Protein AF-A0A9E4JEC1-F1 (afdb_monomer_lite)

Structure (mmCIF, N/CA/C/O backbone):
data_AF-A0A9E4JEC1-F1
#
_entry.id   AF-A0A9E4JEC1-F1
#
loop_
_atom_site.group_PDB
_atom_site.id
_atom_site.type_symbol
_atom_site.label_atom_id
_atom_site.label_alt_id
_atom_site.label_comp_id
_atom_site.label_asym_id
_atom_site.label_entity_id
_atom_site.label_seq_id
_atom_site.pdbx_PDB_ins_code
_atom_site.Cartn_x
_atom_site.Cartn_y
_atom_site.Cartn_z
_atom_site.occupancy
_atom_site.B_iso_or_equiv
_atom_site.auth_seq_id
_atom_site.auth_comp_id
_atom_site.auth_asym_id
_atom_site.auth_atom_id
_atom_site.pdbx_PDB_model_num
ATOM 1 N N . MET A 1 1 ? 26.151 11.159 -13.690 1.00 42.84 1 MET A N 1
ATOM 2 C CA . MET A 1 1 ? 25.214 10.014 -13.744 1.00 42.84 1 MET A CA 1
ATOM 3 C C . MET A 1 1 ? 24.984 9.561 -12.312 1.00 42.84 1 MET A C 1
ATOM 5 O O . MET A 1 1 ? 25.926 9.082 -11.696 1.00 42.84 1 MET A O 1
ATOM 9 N N . ALA A 1 2 ? 23.811 9.837 -11.738 1.00 54.25 2 ALA A N 1
ATOM 10 C CA . ALA A 1 2 ? 23.499 9.404 -10.375 1.00 54.25 2 ALA A CA 1
ATOM 11 C C . ALA A 1 2 ? 23.458 7.863 -10.321 1.00 54.25 2 ALA A C 1
ATOM 13 O O . ALA A 1 2 ? 22.993 7.254 -11.289 1.00 54.25 2 ALA A O 1
ATOM 14 N N . PRO A 1 3 ? 23.956 7.221 -9.250 1.00 54.66 3 PRO A N 1
ATOM 15 C CA . PRO A 1 3 ? 23.929 5.769 -9.149 1.00 54.66 3 PRO A CA 1
ATOM 16 C C . PRO A 1 3 ? 22.477 5.285 -9.150 1.00 54.66 3 PRO A C 1
ATOM 18 O O . PRO A 1 3 ? 21.635 5.832 -8.437 1.00 54.66 3 PRO A O 1
ATOM 21 N N . LEU A 1 4 ? 22.192 4.264 -9.962 1.00 63.69 4 LEU A N 1
ATOM 22 C CA . LEU A 1 4 ? 20.906 3.569 -9.985 1.00 63.69 4 LEU A CA 1
ATOM 23 C C . LEU A 1 4 ? 20.607 3.078 -8.561 1.00 63.69 4 LEU A C 1
ATOM 25 O O . LEU A 1 4 ? 21.251 2.157 -8.058 1.00 63.69 4 LEU A O 1
ATOM 29 N N . SER A 1 5 ? 19.683 3.750 -7.877 1.00 65.62 5 SER A N 1
ATOM 30 C CA . SER A 1 5 ? 19.352 3.481 -6.478 1.00 65.62 5 SER A CA 1
ATOM 31 C C . SER A 1 5 ? 18.864 2.045 -6.320 1.00 65.62 5 SER A C 1
ATOM 33 O O . SER A 1 5 ? 17.988 1.611 -7.060 1.00 65.62 5 SER A O 1
ATOM 35 N N . LYS A 1 6 ? 19.435 1.293 -5.370 1.00 70.94 6 LYS A N 1
ATOM 36 C CA . LYS A 1 6 ? 19.128 -0.130 -5.140 1.00 70.94 6 LYS A CA 1
ATOM 37 C C . LYS A 1 6 ? 17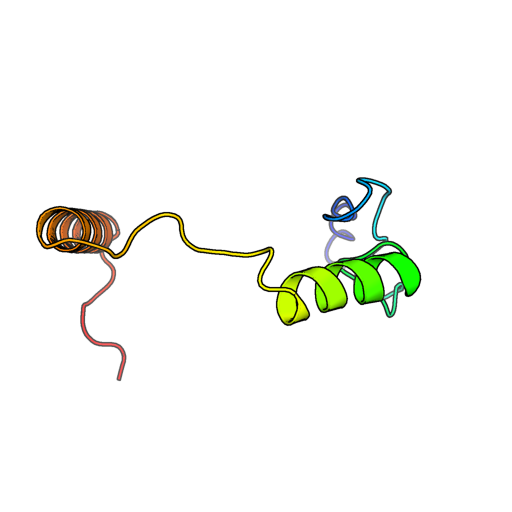.614 -0.383 -5.168 1.00 70.94 6 LYS A C 1
ATOM 39 O O . LYS A 1 6 ? 16.875 0.256 -4.423 1.00 70.94 6 LYS A O 1
ATOM 44 N N . ALA A 1 7 ? 17.174 -1.321 -6.011 1.00 76.38 7 ALA A N 1
ATOM 45 C CA . ALA A 1 7 ? 15.759 -1.650 -6.171 1.00 76.38 7 ALA A CA 1
ATOM 46 C C . ALA A 1 7 ? 15.120 -2.013 -4.821 1.00 76.38 7 ALA A C 1
ATOM 48 O O . ALA A 1 7 ? 15.569 -2.938 -4.136 1.00 76.38 7 ALA A O 1
ATOM 49 N N . SER A 1 8 ? 14.073 -1.280 -4.438 1.00 89.19 8 SER A N 1
ATOM 50 C CA . SER A 1 8 ? 13.332 -1.535 -3.204 1.00 89.19 8 SER A CA 1
ATOM 51 C C . SER A 1 8 ? 12.607 -2.890 -3.272 1.00 89.19 8 SER A C 1
ATOM 53 O O . SER A 1 8 ? 12.204 -3.331 -4.354 1.00 89.19 8 SER A O 1
ATOM 55 N N . PRO A 1 9 ? 12.441 -3.593 -2.139 1.00 95.31 9 PRO A N 1
ATOM 56 C CA . PRO A 1 9 ? 11.667 -4.827 -2.109 1.00 95.31 9 PRO A CA 1
ATOM 57 C C . PRO A 1 9 ? 10.183 -4.533 -2.353 1.00 95.31 9 PRO A C 1
ATOM 59 O O . PRO A 1 9 ? 9.640 -3.562 -1.831 1.00 95.31 9 PRO A O 1
ATOM 62 N N . CYS A 1 10 ? 9.512 -5.406 -3.103 1.00 97.12 10 CYS A N 1
ATOM 63 C CA . CYS A 1 10 ? 8.070 -5.330 -3.305 1.00 97.12 10 CYS A CA 1
ATOM 64 C C . CYS A 1 10 ? 7.339 -5.426 -1.951 1.00 97.12 10 CYS A C 1
ATOM 66 O O . CYS A 1 10 ? 7.591 -6.380 -1.207 1.00 97.12 10 CYS A O 1
ATOM 68 N N . PRO A 1 11 ? 6.402 -4.513 -1.635 1.00 96.75 11 PRO A N 1
ATOM 69 C CA . PRO A 1 11 ? 5.708 -4.517 -0.345 1.00 96.75 11 PRO A CA 1
ATOM 70 C C . PRO A 1 11 ? 4.809 -5.749 -0.149 1.00 96.75 11 PRO A C 1
ATOM 72 O O . PRO A 1 11 ? 4.593 -6.168 0.981 1.00 96.75 11 PRO A O 1
ATOM 75 N N . ILE A 1 12 ? 4.361 -6.377 -1.243 1.00 98.00 12 ILE A N 1
ATOM 76 C CA . ILE A 1 12 ? 3.448 -7.529 -1.215 1.00 98.00 12 ILE A CA 1
ATOM 77 C C . ILE A 1 12 ? 4.176 -8.868 -1.061 1.00 98.00 12 ILE A C 1
ATOM 79 O O . ILE A 1 12 ? 3.736 -9.723 -0.302 1.00 98.00 12 ILE A O 1
ATOM 83 N N . CYS A 1 13 ? 5.285 -9.084 -1.777 1.00 97.62 13 CYS A N 1
ATOM 84 C CA . CYS A 1 13 ? 5.950 -10.398 -1.814 1.00 97.62 13 CYS A CA 1
ATOM 85 C C . CYS A 1 13 ? 7.463 -10.370 -1.561 1.00 97.62 13 CYS A C 1
ATOM 87 O O . CYS A 1 13 ? 8.119 -11.403 -1.674 1.00 97.62 13 CYS A O 1
ATOM 89 N N . ARG A 1 14 ? 8.035 -9.196 -1.260 1.00 96.94 14 ARG A N 1
ATOM 90 C CA . ARG A 1 14 ? 9.461 -8.965 -0.952 1.00 96.94 14 ARG A CA 1
ATOM 91 C C . ARG A 1 14 ? 10.472 -9.269 -2.063 1.00 96.94 14 ARG A C 1
ATOM 93 O O . ARG A 1 14 ? 11.654 -8.995 -1.880 1.00 96.94 14 ARG A O 1
ATOM 100 N N . LYS A 1 15 ? 10.038 -9.741 -3.236 1.00 95.94 15 LYS A N 1
ATOM 101 C CA . LYS A 1 15 ? 10.899 -9.844 -4.428 1.00 95.94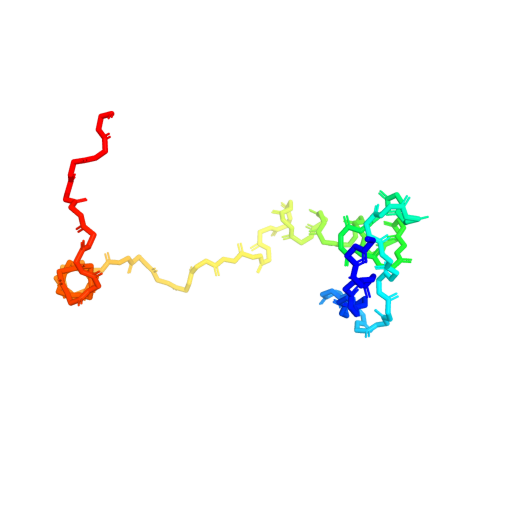 15 LYS A CA 1
ATOM 102 C C . LYS A 1 15 ? 11.418 -8.461 -4.855 1.00 95.94 15 LYS A C 1
ATOM 104 O O . LYS A 1 15 ? 10.721 -7.471 -4.615 1.00 95.94 15 LYS A O 1
ATOM 109 N N . PRO A 1 16 ? 12.588 -8.365 -5.513 1.00 95.06 16 PRO A N 1
ATOM 110 C CA . PRO A 1 16 ? 13.085 -7.094 -6.037 1.00 95.06 16 PRO A CA 1
ATOM 111 C C . PRO A 1 16 ? 12.052 -6.438 -6.962 1.00 95.06 16 PRO A C 1
ATOM 113 O O . PRO A 1 16 ? 11.579 -7.074 -7.904 1.00 95.06 16 PRO A O 1
ATOM 116 N N . ALA A 1 17 ? 11.690 -5.179 -6.702 1.00 93.88 17 ALA A N 1
ATOM 117 C CA . ALA A 1 17 ? 10.725 -4.454 -7.528 1.00 93.88 17 ALA A CA 1
ATOM 118 C C . ALA A 1 17 ? 11.340 -3.886 -8.817 1.00 93.88 17 ALA A C 1
ATOM 120 O O . ALA A 1 17 ? 10.635 -3.253 -9.588 1.00 93.88 17 ALA A O 1
ATOM 121 N N . GLY A 1 18 ? 12.638 -4.073 -9.067 1.00 90.38 18 GLY A N 1
ATOM 122 C CA . GLY A 1 18 ? 13.338 -3.369 -10.145 1.00 90.38 18 GLY A CA 1
ATOM 123 C C . GLY A 1 18 ? 13.414 -1.855 -9.906 1.00 90.38 18 GLY A C 1
ATOM 124 O O . GLY A 1 18 ? 12.926 -1.340 -8.900 1.00 90.38 18 GLY A O 1
ATOM 125 N N . HIS A 1 19 ? 14.064 -1.133 -10.814 1.00 88.44 19 HIS A N 1
ATOM 126 C CA . HIS A 1 19 ? 14.129 0.327 -10.753 1.00 88.44 19 HIS A CA 1
ATOM 127 C C . HIS A 1 19 ? 12.868 0.954 -11.357 1.00 88.44 19 HIS A C 1
ATOM 129 O O . HIS A 1 19 ? 12.258 0.398 -12.270 1.00 88.44 19 HIS A O 1
ATOM 135 N N . ARG A 1 20 ? 12.501 2.153 -10.884 1.00 87.56 20 ARG A N 1
ATOM 136 C CA . ARG A 1 20 ? 11.334 2.905 -11.378 1.00 87.56 20 ARG A CA 1
ATOM 137 C C . ARG A 1 20 ? 11.367 3.160 -12.893 1.00 87.56 20 ARG A C 1
ATOM 139 O O . ARG A 1 20 ? 10.308 3.200 -13.502 1.00 87.56 20 ARG A O 1
ATOM 146 N N . GLY A 1 21 ? 12.554 3.344 -13.477 1.00 87.94 21 GLY A N 1
ATOM 147 C CA . GLY A 1 21 ? 12.711 3.602 -14.914 1.00 87.94 21 GLY A CA 1
ATOM 148 C C . GLY A 1 21 ? 12.431 2.388 -15.803 1.00 87.94 21 GLY A C 1
ATOM 149 O O . GLY A 1 21 ? 11.954 2.558 -16.918 1.00 87.94 21 GLY A O 1
ATOM 150 N N . ASP A 1 22 ? 12.666 1.178 -15.289 1.00 89.31 22 ASP A N 1
ATOM 151 C CA . ASP A 1 22 ? 12.628 -0.057 -16.085 1.00 89.31 22 ASP A CA 1
ATOM 152 C C . ASP A 1 22 ? 11.380 -0.905 -15.802 1.00 89.31 22 ASP A C 1
ATOM 154 O O . ASP A 1 22 ? 10.984 -1.740 -16.614 1.00 89.31 22 ASP A O 1
ATOM 158 N N . ASN A 1 23 ? 10.749 -0.713 -14.638 1.00 91.94 23 ASN A N 1
ATOM 159 C CA . ASN A 1 23 ? 9.566 -1.460 -14.231 1.00 91.94 23 ASN A CA 1
ATOM 160 C C . ASN A 1 23 ? 8.321 -0.567 -14.136 1.00 91.94 23 ASN A C 1
ATOM 162 O O . ASN A 1 23 ? 8.149 0.193 -13.182 1.00 91.94 23 ASN A O 1
ATOM 166 N N . LEU A 1 24 ? 7.381 -0.788 -15.058 1.00 94.75 24 LEU A N 1
ATOM 167 C CA . LEU A 1 24 ? 6.068 -0.130 -15.108 1.00 94.75 24 LEU A CA 1
ATOM 168 C C . LEU A 1 24 ? 5.209 -0.336 -13.850 1.00 94.75 24 LEU A C 1
ATOM 170 O O . LEU A 1 24 ? 4.269 0.420 -13.610 1.00 94.75 24 LEU A O 1
ATOM 174 N N . PHE A 1 25 ? 5.498 -1.367 -13.056 1.00 96.31 25 PHE A N 1
ATOM 175 C CA . PHE A 1 25 ? 4.750 -1.697 -11.846 1.00 96.31 25 PHE A CA 1
ATOM 176 C C . PHE A 1 25 ? 5.423 -1.210 -10.563 1.00 96.31 25 PHE A C 1
ATOM 178 O O . PHE A 1 25 ? 4.881 -1.468 -9.492 1.00 96.31 25 PHE A O 1
ATOM 185 N N . HIS A 1 26 ? 6.567 -0.519 -10.629 1.00 93.94 26 HIS A N 1
ATOM 186 C CA . HIS A 1 26 ? 7.255 -0.008 -9.442 1.00 93.94 26 HIS A CA 1
ATOM 187 C C . HIS A 1 26 ? 6.292 0.827 -8.563 1.00 93.94 26 HIS A C 1
ATOM 189 O O . HIS A 1 26 ? 5.664 1.752 -9.084 1.00 93.94 26 HIS A O 1
ATOM 195 N N . PRO A 1 27 ? 6.168 0.559 -7.242 1.00 95.06 27 PRO A N 1
ATOM 196 C CA . PRO A 1 27 ? 7.089 -0.189 -6.366 1.00 95.06 27 PRO A CA 1
ATOM 197 C C . PRO A 1 27 ? 6.811 -1.703 -6.230 1.00 95.06 27 PRO A C 1
ATOM 199 O O . PRO A 1 27 ? 7.362 -2.365 -5.349 1.00 95.06 27 PRO A O 1
ATOM 202 N N . PHE A 1 28 ? 5.964 -2.286 -7.076 1.00 97.62 28 PHE A N 1
ATOM 203 C CA . PHE A 1 28 ? 5.639 -3.714 -7.076 1.00 97.62 28 PHE A CA 1
ATOM 204 C C . PHE A 1 28 ? 6.468 -4.483 -8.105 1.00 97.62 28 PHE A C 1
ATOM 206 O O . PHE A 1 28 ? 6.787 -3.968 -9.170 1.00 97.62 28 PHE A O 1
ATOM 213 N N . CYS A 1 29 ? 6.761 -5.760 -7.849 1.00 97.06 29 CYS A N 1
ATOM 214 C CA . CYS A 1 29 ? 7.537 -6.570 -8.798 1.00 97.06 29 CYS A CA 1
ATOM 215 C C . CYS A 1 29 ? 6.734 -7.028 -10.034 1.00 97.06 29 CYS A C 1
ATOM 217 O O . CYS A 1 29 ? 7.305 -7.622 -10.940 1.00 97.06 29 CYS A O 1
ATOM 219 N N . SER A 1 30 ? 5.404 -6.859 -10.047 1.00 97.44 30 SER A N 1
ATOM 220 C CA . SER A 1 30 ? 4.527 -7.312 -11.137 1.00 97.44 30 SER A CA 1
ATOM 221 C C . SER A 1 30 ? 3.133 -6.688 -11.052 1.00 97.44 30 SER A C 1
ATOM 223 O O . SER A 1 30 ? 2.717 -6.249 -9.975 1.00 97.44 30 SER A O 1
ATOM 225 N N . LYS A 1 31 ? 2.368 -6.763 -12.154 1.00 98.12 31 LYS A N 1
ATOM 226 C CA . LYS A 1 31 ? 0.938 -6.408 -12.180 1.00 98.12 31 LYS A CA 1
ATOM 227 C C . LYS A 1 31 ? 0.144 -7.127 -11.087 1.00 98.12 31 LYS A C 1
ATOM 229 O O . LYS A 1 31 ? -0.612 -6.490 -10.371 1.00 98.12 31 LYS A O 1
ATOM 234 N N . ARG A 1 32 ? 0.380 -8.431 -10.900 1.00 98.44 32 ARG A N 1
ATOM 235 C CA . ARG A 1 32 ? -0.316 -9.238 -9.886 1.00 98.44 32 ARG A CA 1
ATOM 236 C C . ARG A 1 32 ? -0.156 -8.660 -8.478 1.00 98.44 32 ARG A C 1
ATOM 238 O O . ARG A 1 32 ? -1.122 -8.608 -7.735 1.00 98.44 32 ARG A O 1
ATOM 245 N N . CYS A 1 33 ? 1.052 -8.238 -8.102 1.00 98.56 33 CYS A N 1
ATOM 246 C CA . CYS A 1 33 ? 1.281 -7.635 -6.785 1.00 98.56 33 CYS A CA 1
ATOM 247 C C . CYS A 1 33 ? 0.605 -6.264 -6.655 1.00 98.56 33 CYS A C 1
ATOM 249 O O . CYS A 1 33 ? 0.040 -5.987 -5.607 1.00 98.56 33 CYS A O 1
ATOM 251 N N . LYS A 1 34 ? 0.602 -5.448 -7.718 1.00 98.44 34 LYS A N 1
ATOM 252 C CA . LYS A 1 34 ? -0.155 -4.189 -7.744 1.00 98.44 34 LYS A CA 1
ATOM 253 C C . LYS A 1 34 ? -1.660 -4.428 -7.553 1.00 98.44 34 LYS A C 1
ATOM 255 O O . LYS A 1 34 ? -2.295 -3.712 -6.792 1.00 98.44 34 LYS A O 1
ATOM 260 N N . ASP A 1 35 ? -2.218 -5.430 -8.230 1.00 98.62 35 ASP A N 1
ATOM 261 C CA . ASP A 1 35 ? -3.648 -5.745 -8.136 1.00 98.62 35 ASP A CA 1
ATOM 262 C C . ASP A 1 35 ? -4.028 -6.268 -6.734 1.00 98.62 35 ASP A C 1
ATOM 264 O O . ASP A 1 35 ? -5.095 -5.936 -6.234 1.00 98.62 35 ASP A O 1
ATOM 268 N N . ILE A 1 36 ? -3.154 -7.048 -6.080 1.00 98.56 36 ILE A N 1
ATOM 269 C CA . ILE A 1 36 ? -3.365 -7.524 -4.697 1.00 98.56 36 ILE A CA 1
ATOM 270 C C . ILE A 1 36 ? -3.389 -6.356 -3.708 1.00 98.56 36 ILE A C 1
ATOM 272 O O . ILE A 1 36 ? -4.257 -6.316 -2.843 1.00 98.56 36 ILE A O 1
ATOM 276 N N . ASP A 1 37 ? -2.446 -5.420 -3.836 1.00 98.12 37 ASP A N 1
ATOM 277 C CA . ASP A 1 37 ? -2.419 -4.214 -3.003 1.00 98.12 37 ASP A CA 1
ATOM 278 C C . ASP A 1 37 ? -3.721 -3.421 -3.173 1.00 98.12 37 ASP A C 1
ATOM 280 O O . ASP A 1 37 ? -4.395 -3.109 -2.196 1.00 98.12 37 ASP A O 1
ATOM 284 N N . LEU A 1 38 ? -4.147 -3.207 -4.423 1.00 98.19 38 LEU A N 1
ATOM 285 C CA . LEU A 1 38 ? -5.410 -2.536 -4.723 1.00 98.19 38 LEU A CA 1
ATOM 286 C C . LEU A 1 38 ? -6.618 -3.259 -4.111 1.00 98.19 38 LEU A C 1
ATOM 288 O O . LEU A 1 38 ? -7.484 -2.601 -3.544 1.00 98.19 38 LEU A O 1
ATOM 292 N N . ALA A 1 39 ? -6.678 -4.590 -4.196 1.00 98.12 39 ALA A N 1
ATOM 293 C CA . ALA A 1 39 ? -7.745 -5.360 -3.563 1.00 98.12 39 ALA A CA 1
ATOM 294 C C . ALA A 1 39 ? -7.769 -5.136 -2.044 1.00 98.12 39 ALA A C 1
ATOM 296 O O . ALA A 1 39 ? -8.826 -4.859 -1.495 1.00 98.12 39 ALA A O 1
ATOM 297 N N . GLY A 1 40 ? -6.608 -5.126 -1.378 1.00 97.94 40 GLY A N 1
ATOM 298 C CA . GLY A 1 40 ? -6.524 -4.824 0.054 1.00 97.94 40 GLY A CA 1
ATOM 299 C C . GLY A 1 40 ? -7.052 -3.430 0.422 1.00 97.94 40 GLY A C 1
ATOM 300 O O . GLY A 1 40 ? -7.645 -3.263 1.487 1.00 97.94 40 GLY A O 1
ATOM 301 N N . T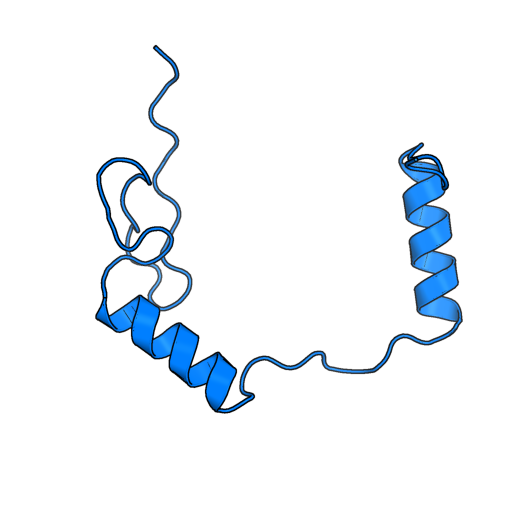RP A 1 41 ? -6.889 -2.438 -0.459 1.00 95.94 41 TRP A N 1
ATOM 302 C CA . TRP A 1 41 ? -7.494 -1.113 -0.283 1.00 95.94 41 TRP A CA 1
ATOM 303 C C . TRP A 1 41 ? -9.011 -1.143 -0.436 1.00 95.94 41 TRP A C 1
ATOM 305 O O . TRP A 1 41 ? -9.715 -0.571 0.393 1.00 95.94 41 TRP A O 1
ATOM 315 N N . LEU A 1 42 ? -9.514 -1.818 -1.470 1.00 97.25 42 LEU A N 1
ATOM 316 C CA . LEU A 1 42 ? -10.952 -1.921 -1.733 1.00 97.25 42 LEU A CA 1
ATOM 317 C C . LEU A 1 42 ? -11.684 -2.737 -0.659 1.00 97.25 42 LEU A C 1
ATOM 319 O O . LEU A 1 42 ? -12.806 -2.395 -0.296 1.00 97.25 42 LEU A O 1
ATOM 323 N N . ASP A 1 43 ? -11.028 -3.759 -0.114 1.00 97.31 43 ASP A N 1
ATOM 324 C CA . ASP A 1 43 ? -11.563 -4.624 0.940 1.00 97.31 43 ASP A CA 1
ATOM 325 C C . ASP A 1 43 ? -11.440 -4.000 2.344 1.00 97.31 43 ASP A C 1
ATOM 327 O O . ASP A 1 43 ? -11.898 -4.581 3.328 1.00 97.31 43 ASP A O 1
ATOM 331 N N . GLY A 1 44 ? -10.802 -2.829 2.471 1.00 94.19 44 GLY A N 1
ATOM 332 C CA . GLY A 1 44 ? -10.587 -2.166 3.760 1.00 94.19 44 GLY A CA 1
ATOM 333 C C . GLY A 1 44 ? -9.590 -2.889 4.675 1.00 94.19 44 GLY A C 1
ATOM 334 O O . GLY A 1 44 ? -9.607 -2.695 5.892 1.00 94.19 44 GLY A O 1
ATOM 335 N N . ALA A 1 45 ? -8.709 -3.723 4.114 1.00 95.56 45 ALA A N 1
ATOM 336 C CA . ALA A 1 45 ? -7.681 -4.434 4.872 1.00 95.56 45 ALA A CA 1
ATOM 337 C C . ALA A 1 45 ? -6.637 -3.476 5.475 1.00 95.56 45 ALA A C 1
ATOM 339 O O . ALA A 1 45 ? -6.076 -3.751 6.539 1.00 95.56 45 ALA A O 1
ATOM 340 N N . TYR A 1 46 ? -6.390 -2.338 4.821 1.00 95.19 46 TYR A N 1
ATOM 341 C CA . TYR A 1 46 ? -5.536 -1.272 5.340 1.00 95.19 46 TYR A CA 1
ATOM 342 C C . TYR A 1 46 ? -6.362 -0.305 6.188 1.00 95.19 46 TYR A C 1
ATOM 344 O O . TYR A 1 46 ? -7.119 0.512 5.667 1.00 95.19 46 TYR A O 1
ATOM 352 N N . ARG A 1 47 ? -6.202 -0.394 7.510 1.00 90.44 47 ARG A N 1
ATOM 353 C CA . ARG A 1 47 ? -6.910 0.443 8.484 1.00 90.44 47 ARG A CA 1
ATOM 354 C C . ARG A 1 47 ? -5.952 1.032 9.509 1.00 90.44 47 ARG A C 1
ATOM 356 O O . ARG A 1 47 ? -5.015 0.363 9.943 1.00 90.44 47 ARG A O 1
ATOM 363 N N . ILE A 1 48 ? -6.227 2.266 9.915 1.00 89.62 48 ILE A N 1
ATOM 364 C CA . ILE A 1 48 ? -5.579 2.889 11.070 1.00 89.62 48 ILE A CA 1
ATOM 365 C C . ILE A 1 48 ? -6.241 2.307 12.325 1.00 89.62 48 ILE A C 1
ATOM 367 O O . ILE A 1 48 ? -7.462 2.173 12.378 1.00 89.62 48 ILE A O 1
ATOM 371 N N . SER A 1 49 ? -5.435 1.875 13.296 1.00 89.62 49 SER A N 1
ATOM 372 C CA . SER A 1 49 ? -5.893 1.080 14.444 1.00 89.62 49 SER A CA 1
ATOM 373 C C . SER A 1 49 ? -6.828 1.830 15.388 1.00 89.62 49 SER A C 1
ATOM 375 O O . SER A 1 49 ? -7.709 1.208 15.976 1.00 89.62 49 SER A O 1
ATOM 377 N N . GLN A 1 50 ? -6.631 3.139 15.533 1.00 92.94 50 GLN A N 1
ATOM 378 C CA . GLN A 1 50 ? -7.415 4.011 16.401 1.00 92.94 50 GLN A CA 1
ATOM 379 C C . GLN A 1 50 ? -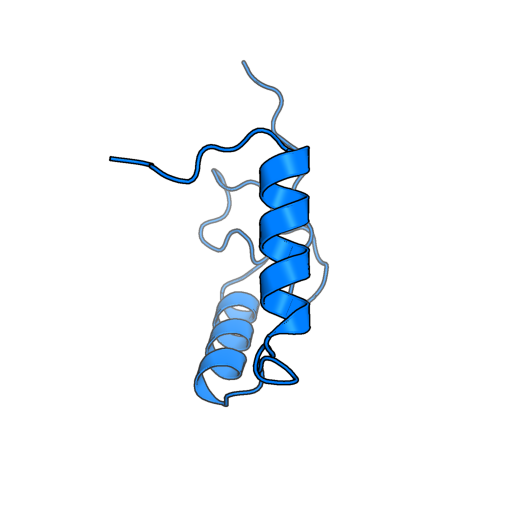7.438 5.441 15.840 1.00 92.94 50 GLN A C 1
ATOM 381 O O . GLN A 1 50 ? -6.506 5.814 15.121 1.00 92.94 50 GLN A O 1
ATOM 386 N N . PRO A 1 51 ? -8.482 6.235 16.136 1.00 91.38 51 PRO A N 1
ATOM 387 C CA . PRO A 1 51 ? -8.434 7.681 15.955 1.00 91.38 51 PRO A CA 1
ATOM 388 C C . PRO A 1 51 ? -7.308 8.287 16.798 1.00 91.38 51 PRO A C 1
ATOM 390 O O . PRO A 1 51 ? -6.962 7.728 17.836 1.00 91.38 51 PRO A O 1
ATOM 393 N N . LEU A 1 52 ? -6.774 9.425 16.358 1.00 94.00 52 LEU A N 1
ATOM 394 C CA . LEU A 1 52 ? -5.866 10.218 17.186 1.00 94.00 52 LEU A CA 1
ATOM 395 C C . LEU A 1 52 ? -6.658 10.881 18.316 1.00 94.00 52 LEU A C 1
ATOM 397 O O . LEU A 1 52 ? -7.773 11.357 18.079 1.00 94.00 52 LEU A O 1
ATOM 401 N N . ASP A 1 53 ? -6.079 10.912 19.512 1.00 94.88 53 ASP A N 1
ATOM 402 C CA . ASP A 1 53 ? -6.591 11.688 20.643 1.00 94.88 53 ASP A CA 1
ATOM 403 C C . ASP A 1 53 ? -5.800 12.991 20.859 1.00 94.88 53 ASP A C 1
ATOM 405 O O . ASP A 1 53 ? -4.870 13.307 20.118 1.00 94.88 53 ASP A O 1
ATOM 409 N N . GLU A 1 54 ? -6.197 13.786 21.855 1.00 95.00 54 GLU A N 1
ATOM 410 C CA . GLU A 1 54 ? -5.545 15.066 22.165 1.00 95.00 54 GLU A CA 1
ATOM 411 C C . GLU A 1 54 ? -4.054 14.899 22.505 1.00 95.00 54 GLU A C 1
ATOM 413 O O . GLU A 1 54 ? -3.237 15.708 22.068 1.00 95.00 54 GLU A O 1
ATOM 418 N N . ASN A 1 55 ? -3.668 13.817 23.191 1.00 95.19 55 ASN A N 1
ATOM 419 C CA . ASN A 1 55 ? -2.267 13.577 23.542 1.00 95.19 55 ASN A CA 1
ATOM 420 C C . ASN A 1 55 ? -1.434 13.229 22.303 1.00 95.19 55 ASN A C 1
ATOM 422 O O . ASN A 1 55 ? -0.277 13.643 22.197 1.00 95.19 55 ASN A O 1
ATOM 426 N N . ASP A 1 56 ? -2.004 12.464 21.365 1.00 94.25 56 ASP A N 1
ATOM 427 C CA . ASP A 1 56 ? -1.345 12.157 20.094 1.00 94.25 56 ASP A CA 1
ATOM 428 C C . ASP A 1 56 ? -1.057 13.442 19.301 1.00 94.25 56 ASP A C 1
ATOM 430 O O . ASP A 1 56 ? 0.025 13.587 18.726 1.00 94.25 56 ASP A O 1
ATOM 434 N N . LEU A 1 57 ? -2.004 14.385 19.283 1.00 93.44 57 LEU A N 1
ATOM 435 C CA . LEU A 1 57 ? -1.853 15.671 18.598 1.00 93.44 57 LEU A CA 1
ATOM 436 C C . LEU A 1 57 ? -0.766 16.537 19.249 1.00 93.44 57 LEU A C 1
ATOM 438 O O . LEU A 1 57 ? 0.146 16.983 18.551 1.00 93.44 57 LEU A O 1
ATOM 442 N N . GLU A 1 58 ? -0.784 16.681 20.578 1.00 95.12 58 GLU A N 1
ATOM 443 C CA . GLU A 1 58 ? 0.256 17.409 21.323 1.00 95.12 58 GLU A CA 1
ATOM 444 C C . GLU A 1 58 ? 1.659 16.825 21.072 1.00 95.12 58 GLU A C 1
ATOM 446 O O . GLU A 1 58 ? 2.644 17.551 20.895 1.00 95.12 58 GLU A O 1
ATOM 451 N N . ALA A 1 59 ? 1.772 15.494 21.009 1.00 94.38 59 ALA A N 1
ATOM 452 C CA . ALA A 1 59 ? 3.038 14.819 20.736 1.00 94.38 59 ALA A CA 1
ATOM 453 C C . ALA A 1 59 ? 3.558 15.088 19.312 1.00 94.38 59 ALA A C 1
ATOM 455 O O . ALA A 1 59 ? 4.772 15.235 19.115 1.00 94.38 59 ALA A O 1
ATOM 456 N N . LEU A 1 60 ? 2.662 15.154 18.321 1.00 92.69 60 LEU A N 1
ATOM 457 C CA . LEU A 1 60 ? 3.008 15.485 16.937 1.00 92.69 60 LEU A CA 1
ATOM 458 C C . LEU A 1 60 ? 3.481 16.938 16.813 1.00 92.69 60 LEU A C 1
ATOM 460 O O . LEU A 1 60 ? 4.508 17.181 16.177 1.00 92.69 60 LEU A O 1
ATOM 464 N N . GLU A 1 61 ? 2.797 17.880 17.460 1.00 91.62 61 GLU A N 1
ATOM 465 C CA . GLU A 1 61 ? 3.180 19.298 17.493 1.00 91.62 61 GLU A CA 1
ATOM 466 C C . GLU A 1 61 ? 4.556 19.495 18.135 1.00 91.62 61 GLU A C 1
ATOM 468 O O . GLU A 1 61 ? 5.433 20.153 17.568 1.00 91.62 61 GLU A O 1
ATOM 473 N N . ALA A 1 62 ? 4.803 18.843 19.274 1.00 93.44 62 ALA A N 1
ATOM 474 C CA . ALA A 1 62 ? 6.105 18.879 19.926 1.00 93.44 62 ALA A CA 1
ATOM 475 C C . ALA A 1 62 ? 7.219 18.323 19.018 1.00 93.44 62 ALA A C 1
ATOM 477 O O . ALA A 1 62 ? 8.321 18.874 18.978 1.00 93.44 62 ALA A O 1
ATOM 478 N N . GLU A 1 63 ? 6.960 17.249 18.262 1.00 94.25 63 GLU A N 1
ATOM 479 C CA . GLU A 1 63 ? 7.926 16.689 17.310 1.00 94.25 63 GLU A CA 1
ATOM 480 C C . GLU A 1 63 ? 8.186 17.615 16.116 1.00 94.25 63 GLU A C 1
ATOM 482 O O . GLU A 1 63 ? 9.337 17.762 15.695 1.00 94.25 63 GLU A O 1
ATOM 487 N N . LEU A 1 64 ? 7.151 18.262 15.581 1.00 90.44 64 LEU A N 1
ATOM 488 C CA . LEU A 1 64 ? 7.288 19.254 14.512 1.00 90.44 64 LEU A CA 1
ATOM 489 C C . LEU A 1 64 ? 8.127 20.449 14.978 1.00 90.44 64 LEU A C 1
ATOM 491 O O . LEU A 1 64 ? 9.077 20.834 14.288 1.00 90.44 64 LEU A O 1
ATOM 495 N N . ALA A 1 65 ? 7.865 20.948 16.190 1.00 88.94 65 ALA A N 1
ATOM 496 C CA . ALA A 1 65 ? 8.654 21.998 16.824 1.00 88.94 65 ALA A CA 1
ATOM 497 C C . ALA A 1 65 ? 10.118 21.570 17.028 1.00 88.94 65 ALA A C 1
ATOM 499 O O . ALA A 1 65 ? 11.033 22.330 16.704 1.00 88.94 65 ALA A O 1
ATOM 500 N N . ARG A 1 66 ? 10.371 20.326 17.472 1.00 91.75 66 ARG A N 1
ATOM 501 C CA . ARG A 1 66 ? 11.735 19.763 17.567 1.00 91.75 66 ARG A CA 1
ATOM 502 C C . ARG A 1 66 ? 12.454 19.724 16.221 1.00 91.75 66 ARG A C 1
ATOM 504 O O . ARG A 1 66 ? 13.664 19.934 16.173 1.00 91.75 66 ARG A O 1
ATOM 511 N N . ARG A 1 67 ? 11.730 19.440 15.136 1.00 91.38 67 ARG A N 1
ATOM 512 C CA . ARG A 1 67 ? 12.273 19.408 13.769 1.00 91.38 67 ARG A CA 1
ATOM 513 C C . ARG A 1 67 ? 12.445 20.796 13.151 1.00 91.38 67 ARG A C 1
ATOM 515 O O . ARG A 1 67 ? 13.048 20.886 12.084 1.00 91.38 67 ARG A O 1
ATOM 522 N N . GLY A 1 68 ? 11.948 21.853 13.798 1.00 84.44 68 GLY A N 1
ATOM 523 C CA . GLY A 1 68 ? 12.029 23.224 13.296 1.00 84.44 68 GLY A CA 1
ATOM 524 C C . GLY A 1 68 ? 11.218 23.456 12.018 1.00 84.44 68 GLY A C 1
ATOM 525 O O . GLY A 1 68 ? 11.596 24.298 11.206 1.00 84.44 68 GLY A O 1
ATOM 526 N N . LEU A 1 69 ? 10.144 22.688 11.806 1.00 76.50 69 LEU A N 1
ATOM 527 C CA . LEU A 1 69 ? 9.223 22.887 10.686 1.00 76.50 69 LEU A CA 1
ATOM 528 C C . LEU A 1 69 ? 8.179 23.944 11.096 1.00 76.50 69 LEU A C 1
ATOM 530 O O . LEU A 1 69 ? 7.534 23.752 12.125 1.00 76.50 69 LEU A O 1
ATOM 534 N N . PRO A 1 70 ? 8.035 25.064 10.360 1.00 65.38 70 PRO A N 1
ATOM 535 C CA . PRO A 1 70 ? 7.069 26.102 10.704 1.00 65.38 70 PRO A CA 1
ATOM 536 C C . PRO A 1 70 ? 5.630 25.626 10.472 1.00 65.38 70 PRO A C 1
ATOM 538 O O . PRO A 1 70 ? 5.368 24.855 9.549 1.00 65.38 70 PRO A O 1
ATOM 541 N N . ASP A 1 71 ? 4.714 26.144 11.289 1.00 67.62 71 ASP A N 1
ATOM 542 C CA . ASP A 1 71 ? 3.269 25.856 11.251 1.00 67.62 71 ASP A CA 1
ATOM 543 C C . ASP A 1 71 ? 2.565 26.426 9.999 1.00 67.62 71 ASP A C 1
ATOM 545 O O . ASP A 1 71 ? 1.433 26.073 9.683 1.00 67.62 71 ASP A O 1
ATOM 549 N N . GLU A 1 72 ? 3.245 27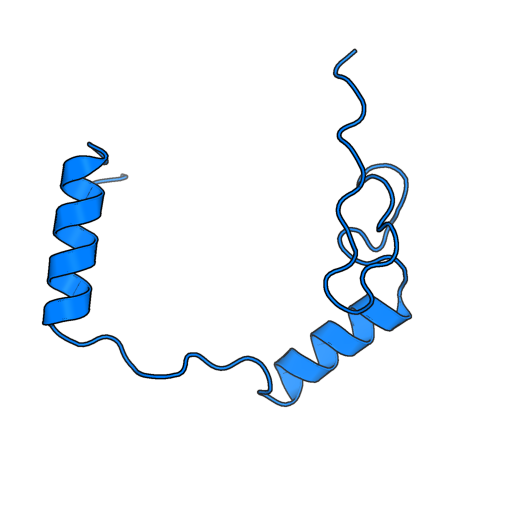.293 9.241 1.00 61.16 72 GLU A N 1
ATOM 550 C CA . GLU A 1 72 ? 2.705 27.934 8.043 1.00 61.16 72 GLU A CA 1
ATOM 551 C C . GLU A 1 72 ? 3.524 27.578 6.797 1.00 61.16 72 GLU A C 1
ATOM 553 O O . GLU A 1 72 ? 4.603 28.121 6.548 1.00 61.16 72 GLU A O 1
ATOM 558 N N . ALA A 1 73 ? 2.975 26.687 5.973 1.00 57.16 73 ALA A N 1
ATOM 559 C CA . ALA A 1 73 ? 3.265 26.647 4.547 1.00 57.16 73 ALA A CA 1
ATOM 560 C C . ALA A 1 73 ? 2.116 27.359 3.814 1.00 57.16 73 ALA A C 1
ATOM 562 O O . ALA A 1 73 ? 1.073 26.753 3.569 1.00 57.16 73 ALA A O 1
ATOM 563 N N . ASN A 1 74 ? 2.301 28.647 3.505 1.00 54.12 74 ASN A N 1
ATOM 564 C CA . ASN A 1 74 ? 1.621 29.292 2.377 1.00 54.12 74 ASN A CA 1
ATOM 565 C C . ASN A 1 74 ? 2.458 29.069 1.115 1.00 54.12 74 ASN A C 1
ATOM 567 O O . ASN A 1 74 ? 3.672 29.379 1.177 1.00 54.12 74 ASN A O 1
#

Sequence (74 aa):
MAPLSKASPCPICRKPAGHRGDNLFHPFCSKRCKDIDLAGWLDGAYRISQPLDENDLEALEAELARRGLPDEAN

Foldseek 3Di:
DPPQPQFAAAPQPRHRLDGPVPHPQPVHVDPVSVVVVVVCVVVVVDDDPDDDDPVNVVVVVVVCVVVVPDPDDD

pLDDT: mean 88.67, std 13.13, range [42.84, 98.62]

Radius of gyration: 18.36 Å; chains: 1; bounding box: 37×40×40 Å

Secondary structure (DSSP, 8-state):
------PPBPTTT-SB---TTT-TTTTS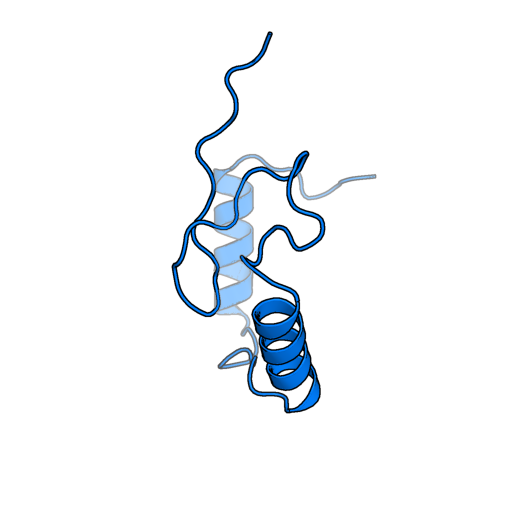SSHHHHHHHHHHHHTT-S--SS---HHHHHHHHHHHHHHT--S---